Protein AF-A0A7T8KDU0-F1 (afdb_monomer)

Mean predicted aligned error: 8.24 Å

pLDDT: mean 78.72, std 15.75, range [41.41, 93.12]

Sequence (60 aa):
MSKQEAKRNRVRDLLDAQVPQKDIAKIVGISERTVRRIQHARQSGLGTKRSPGSGGHNKK

Radius of gyration: 12.57 Å; Cα contacts (8 Å, |Δi|>4): 34; chains: 1; bounding box: 37×22×27 Å

Secondary structure (DSSP, 8-state):
--HHHHHHHHHHHHHHTT--HHHHHHHHT--HHHHHHHHHHHHTT--SPPPTT-------

Organism: Caligus rogercresseyi (NCBI:txid217165)

Solvent-accessible surface area (backbone atoms only — not comparable to full-atom values): 3812 Å² total; per-residue (Å²): 134,55,78,67,55,54,53,52,51,54,53,49,56,40,54,74,70,66,51,56,55,70,55,51,17,61,76,72,71,50,56,48,70,56,51,52,51,53,53,48,28,59,75,69,68,46,64,87,67,74,60,93,76,73,70,88,78,82,84,132

Structure (mmCIF, N/CA/C/O backbone):
data_AF-A0A7T8KDU0-F1
#
_entry.id   AF-A0A7T8KDU0-F1
#
loop_
_atom_site.group_PDB
_atom_site.id
_atom_site.type_symbol
_atom_site.label_atom_id
_atom_site.label_alt_id
_atom_site.label_comp_id
_atom_site.label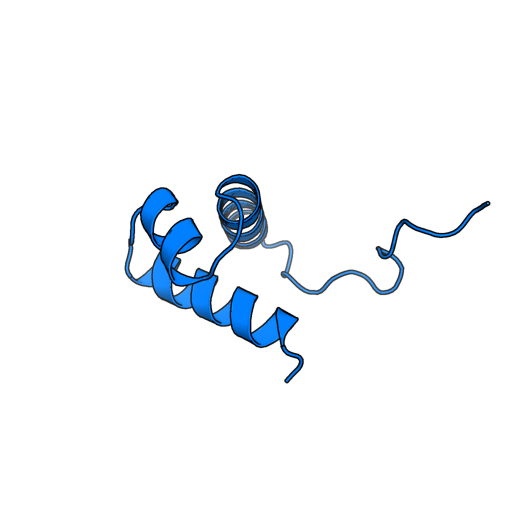_asym_id
_atom_site.label_entity_id
_atom_site.label_seq_id
_atom_site.pdbx_PDB_ins_code
_atom_site.Cartn_x
_atom_site.Cartn_y
_atom_site.Cartn_z
_atom_site.occupancy
_atom_site.B_iso_or_equiv
_atom_site.auth_seq_id
_atom_site.auth_comp_id
_atom_site.auth_asym_id
_atom_site.auth_atom_id
_atom_site.pdbx_PDB_model_num
ATOM 1 N N . MET A 1 1 ? 9.291 -16.698 2.768 1.00 58.72 1 MET A N 1
ATOM 2 C CA . MET A 1 1 ? 8.852 -15.284 2.687 1.00 58.72 1 MET A CA 1
ATOM 3 C C . MET A 1 1 ? 9.078 -14.608 4.026 1.00 58.72 1 MET A C 1
ATOM 5 O O . MET A 1 1 ? 8.702 -15.170 5.048 1.00 58.72 1 MET A O 1
ATOM 9 N N . SER A 1 2 ? 9.685 -13.423 4.041 1.00 80.06 2 SER A N 1
A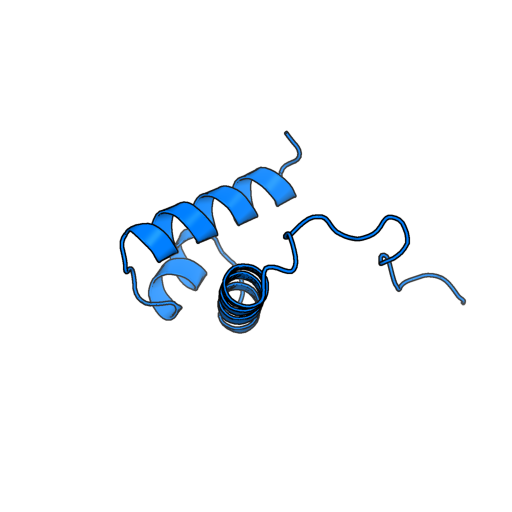TOM 10 C CA . SER A 1 2 ? 9.827 -12.637 5.272 1.00 80.06 2 SER A CA 1
ATOM 11 C C . SER A 1 2 ? 8.483 -12.025 5.704 1.00 80.06 2 SER A C 1
ATOM 13 O O . SER A 1 2 ? 7.626 -11.714 4.872 1.00 80.06 2 SER A O 1
ATOM 15 N N . LYS A 1 3 ? 8.298 -11.776 7.011 1.00 77.75 3 LYS A N 1
ATOM 16 C CA . LYS A 1 3 ? 7.087 -11.116 7.552 1.00 77.75 3 LYS A CA 1
ATOM 17 C C . LYS A 1 3 ? 6.804 -9.752 6.893 1.00 77.75 3 LYS A C 1
ATOM 19 O O . LYS A 1 3 ? 5.653 -9.334 6.796 1.00 77.75 3 LYS A O 1
ATOM 24 N N . GLN A 1 4 ? 7.843 -9.051 6.430 1.00 79.19 4 GLN A N 1
ATOM 25 C CA . GLN A 1 4 ? 7.707 -7.760 5.746 1.00 79.19 4 GLN A CA 1
ATOM 26 C C . GLN A 1 4 ? 7.244 -7.905 4.292 1.00 79.19 4 GLN A C 1
ATOM 28 O O . GLN A 1 4 ? 6.458 -7.082 3.825 1.00 79.19 4 GLN A O 1
ATOM 33 N N . GLU A 1 5 ? 7.700 -8.938 3.583 1.00 80.25 5 GLU A N 1
ATOM 34 C CA . GLU A 1 5 ? 7.235 -9.233 2.223 1.00 80.25 5 GLU A CA 1
ATOM 35 C C . GLU A 1 5 ? 5.757 -9.615 2.217 1.00 80.25 5 GLU A C 1
ATOM 37 O O . GLU A 1 5 ? 5.005 -9.084 1.405 1.00 80.25 5 GLU A O 1
ATOM 42 N N . ALA A 1 6 ? 5.318 -10.427 3.184 1.00 85.56 6 ALA A N 1
ATOM 43 C CA . ALA A 1 6 ? 3.911 -10.798 3.328 1.00 85.56 6 ALA A CA 1
ATOM 44 C C . ALA A 1 6 ? 3.000 -9.569 3.512 1.00 85.56 6 ALA A C 1
ATOM 46 O O . ALA A 1 6 ? 1.975 -9.449 2.845 1.00 85.56 6 ALA A O 1
ATOM 47 N N . LYS A 1 7 ? 3.406 -8.601 4.351 1.00 85.50 7 LYS A N 1
ATOM 48 C CA . LYS A 1 7 ? 2.664 -7.340 4.529 1.00 85.50 7 LYS A CA 1
ATOM 49 C C . LYS A 1 7 ? 2.586 -6.524 3.239 1.00 85.50 7 LYS A C 1
ATOM 51 O O . LYS A 1 7 ? 1.536 -5.974 2.934 1.00 85.50 7 LYS A O 1
ATOM 56 N N . ARG A 1 8 ? 3.677 -6.440 2.470 1.00 85.19 8 ARG A N 1
ATOM 57 C CA . ARG A 1 8 ? 3.683 -5.701 1.196 1.00 85.19 8 ARG A CA 1
ATOM 58 C C . ARG A 1 8 ? 2.809 -6.361 0.144 1.00 85.19 8 ARG A C 1
ATOM 60 O O . ARG A 1 8 ? 2.116 -5.641 -0.563 1.00 85.19 8 ARG A O 1
ATOM 67 N N . ASN A 1 9 ? 2.841 -7.687 0.053 1.00 87.56 9 ASN A N 1
ATOM 68 C CA . ASN A 1 9 ? 1.987 -8.426 -0.871 1.00 87.56 9 ASN A CA 1
ATOM 69 C C . ASN A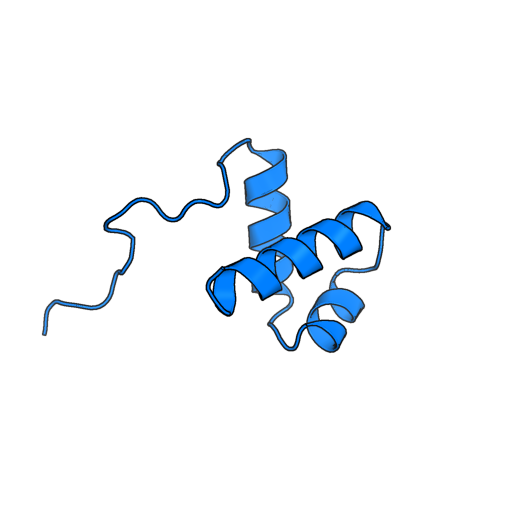 1 9 ? 0.515 -8.181 -0.530 1.00 87.56 9 ASN A C 1
ATOM 71 O O . ASN A 1 9 ? -0.217 -7.698 -1.381 1.00 87.56 9 ASN A O 1
ATOM 75 N N . ARG A 1 10 ? 0.142 -8.297 0.751 1.00 90.19 10 ARG A N 1
ATOM 76 C CA . ARG A 1 10 ? -1.228 -8.018 1.203 1.00 90.19 10 ARG A CA 1
ATOM 77 C C . ARG A 1 10 ? -1.690 -6.586 0.912 1.00 90.19 10 ARG A C 1
ATOM 79 O O . ARG A 1 10 ? -2.840 -6.375 0.559 1.00 90.19 10 ARG A O 1
ATOM 86 N N . VAL A 1 11 ? -0.803 -5.591 1.028 1.00 89.94 11 VAL A N 1
ATOM 87 C CA . VAL A 1 11 ? -1.114 -4.208 0.617 1.00 89.94 11 VAL A CA 1
ATOM 88 C C . VAL A 1 11 ? -1.364 -4.113 -0.888 1.00 89.94 11 VAL A C 1
ATOM 90 O O . VAL A 1 11 ? -2.251 -3.368 -1.289 1.00 89.94 11 VAL A O 1
ATOM 93 N N . ARG A 1 12 ? -0.608 -4.836 -1.726 1.00 87.81 12 ARG A N 1
ATOM 94 C CA . ARG A 1 12 ? -0.843 -4.835 -3.179 1.00 87.81 12 ARG A CA 1
ATOM 95 C C . ARG A 1 12 ? -2.185 -5.456 -3.525 1.00 87.81 12 ARG A C 1
ATOM 97 O O . ARG A 1 12 ? -2.934 -4.807 -4.239 1.00 87.81 12 ARG A O 1
ATOM 104 N N . ASP A 1 13 ? -2.499 -6.611 -2.945 1.00 91.56 13 ASP A N 1
ATOM 105 C CA . ASP A 1 13 ? -3.766 -7.308 -3.186 1.00 91.56 13 ASP A CA 1
ATOM 106 C C . ASP A 1 13 ? -4.965 -6.407 -2.841 1.00 91.56 13 ASP A C 1
ATOM 108 O O . ASP A 1 13 ? -5.934 -6.316 -3.589 1.00 91.56 13 ASP A O 1
ATOM 112 N N . LEU A 1 14 ? -4.875 -5.662 -1.732 1.00 92.88 14 LEU A N 1
ATOM 113 C CA . LEU A 1 14 ? -5.921 -4.719 -1.326 1.00 92.88 14 LEU A CA 1
ATOM 114 C C . LEU A 1 14 ? -5.990 -3.469 -2.222 1.00 92.88 14 LEU A C 1
ATOM 116 O O . LEU A 1 14 ? -7.076 -2.940 -2.448 1.00 92.88 14 LEU A O 1
ATOM 120 N N . LEU A 1 15 ? -4.852 -2.994 -2.741 1.00 88.75 15 LEU A N 1
ATOM 121 C CA . LEU A 1 15 ? -4.826 -1.916 -3.737 1.00 88.75 15 LEU A CA 1
ATOM 122 C C . LEU A 1 15 ? -5.426 -2.376 -5.075 1.00 88.75 15 LEU A C 1
ATOM 124 O O . LEU A 1 15 ? -6.096 -1.585 -5.731 1.00 88.75 15 LEU A O 1
ATOM 128 N N . ASP A 1 16 ? -5.206 -3.634 -5.468 1.00 89.56 16 ASP A N 1
ATOM 129 C CA . ASP A 1 16 ? -5.818 -4.255 -6.651 1.00 89.56 16 ASP A CA 1
ATOM 130 C C . ASP A 1 16 ? -7.331 -4.399 -6.508 1.00 89.56 16 ASP A C 1
ATOM 132 O O . ASP A 1 16 ? -8.074 -4.111 -7.443 1.00 89.56 16 ASP A O 1
ATOM 136 N N . ALA A 1 17 ? -7.795 -4.731 -5.304 1.00 92.38 17 ALA A N 1
ATOM 137 C CA . ALA A 1 17 ? -9.210 -4.739 -4.946 1.00 92.38 17 ALA A CA 1
ATOM 138 C C . ALA A 1 17 ? -9.828 -3.330 -4.787 1.00 92.38 17 ALA A C 1
ATOM 140 O O . ALA A 1 17 ? -10.970 -3.217 -4.349 1.00 92.38 17 ALA A O 1
ATOM 141 N N . GLN A 1 18 ? -9.093 -2.258 -5.116 1.00 90.56 18 GLN A N 1
ATOM 142 C CA . GLN A 1 18 ? -9.531 -0.856 -5.024 1.00 90.56 18 GLN A CA 1
ATOM 143 C C . GLN A 1 18 ? -9.992 -0.427 -3.618 1.00 90.56 18 GLN A C 1
ATOM 145 O O . GLN A 1 18 ? -10.796 0.493 -3.463 1.00 90.56 18 GLN A O 1
ATOM 150 N N . VAL A 1 19 ? -9.455 -1.058 -2.569 1.00 91.25 19 VAL A N 1
ATOM 151 C CA . VAL A 1 19 ? -9.776 -0.707 -1.180 1.00 91.25 19 VAL A CA 1
ATOM 152 C C . VAL A 1 19 ? -9.186 0.672 -0.838 1.00 91.25 19 VAL A C 1
ATOM 154 O O . VAL A 1 19 ? -8.03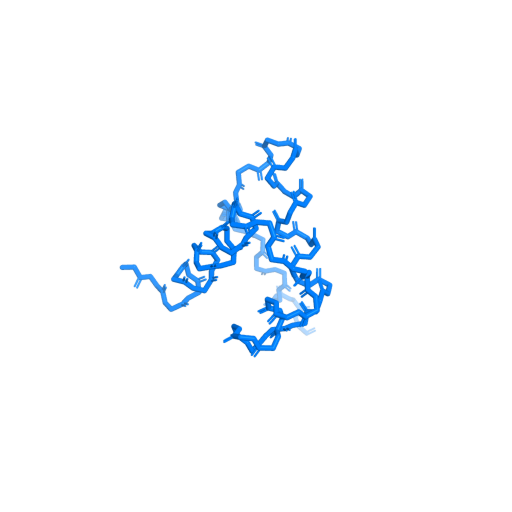3 0.956 -1.192 1.00 91.25 19 VAL A O 1
ATOM 157 N N . PRO A 1 20 ? -9.912 1.546 -0.114 1.00 91.44 20 PRO A N 1
ATOM 158 C CA . PRO A 1 20 ? -9.384 2.839 0.309 1.00 91.44 20 PRO A CA 1
ATOM 159 C C . PRO A 1 20 ? -8.107 2.704 1.147 1.00 91.44 20 PRO A C 1
ATOM 161 O O . PRO A 1 20 ? -8.021 1.889 2.064 1.00 91.44 20 PRO A O 1
ATOM 164 N N . GLN A 1 21 ? -7.115 3.566 0.900 1.00 89.62 21 GLN A N 1
ATOM 165 C CA . GLN A 1 21 ? -5.805 3.501 1.574 1.00 89.62 21 GLN A CA 1
ATOM 166 C C . GLN A 1 21 ? -5.903 3.545 3.106 1.00 89.62 21 GLN A C 1
ATOM 168 O O . GLN A 1 21 ? -5.109 2.898 3.793 1.00 89.62 21 GLN A O 1
ATOM 173 N N . LYS A 1 22 ? -6.890 4.285 3.629 1.00 90.56 22 LYS A N 1
ATOM 174 C CA . LYS A 1 22 ? -7.184 4.388 5.065 1.00 90.56 22 LYS A CA 1
ATOM 175 C C . LYS A 1 22 ? -7.559 3.039 5.671 1.00 90.56 22 LYS A C 1
ATOM 177 O O . LYS A 1 22 ? -7.114 2.706 6.768 1.00 90.56 22 LYS A O 1
ATOM 182 N N . ASP A 1 23 ? -8.327 2.241 4.941 1.00 93.12 23 ASP A N 1
ATOM 183 C CA . ASP A 1 23 ? -8.779 0.932 5.402 1.00 93.12 23 ASP A CA 1
ATOM 184 C C . ASP A 1 23 ? -7.666 -0.105 5.258 1.00 93.12 23 ASP A C 1
ATOM 186 O O . ASP A 1 23 ? -7.436 -0.893 6.171 1.00 93.12 23 ASP A O 1
ATOM 190 N N . ILE A 1 24 ? -6.870 -0.028 4.187 1.00 92.44 24 ILE A N 1
ATOM 191 C CA . ILE A 1 24 ? -5.666 -0.858 4.017 1.00 92.44 24 ILE A CA 1
ATOM 192 C C . ILE A 1 24 ? -4.690 -0.660 5.184 1.00 92.44 24 ILE A C 1
ATOM 194 O O . ILE A 1 24 ? -4.162 -1.632 5.732 1.00 92.44 24 ILE A O 1
ATOM 198 N N . ALA A 1 25 ? -4.455 0.594 5.577 1.00 92.56 25 ALA A N 1
ATOM 199 C CA . ALA A 1 25 ? -3.590 0.944 6.698 1.00 92.56 25 ALA A CA 1
ATOM 200 C C . ALA A 1 25 ? -4.054 0.276 8.004 1.00 92.56 25 ALA A C 1
ATOM 202 O O . ALA A 1 25 ? -3.238 -0.324 8.710 1.00 92.56 25 ALA A O 1
ATOM 203 N N . LYS A 1 26 ? -5.367 0.297 8.273 1.00 92.94 26 LYS A N 1
ATOM 204 C CA . LYS A 1 26 ? -5.981 -0.366 9.433 1.00 92.94 26 LYS A CA 1
ATOM 205 C C . LYS A 1 26 ? -5.883 -1.893 9.356 1.00 92.94 26 LYS A C 1
ATOM 207 O O . LYS A 1 26 ? -5.440 -2.509 10.318 1.00 92.94 26 LYS A O 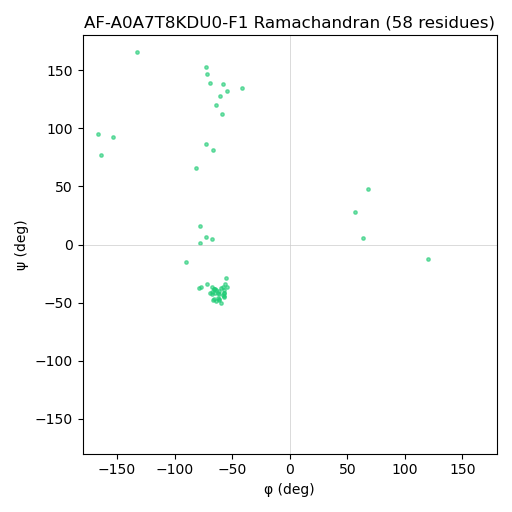1
ATOM 212 N N . ILE A 1 27 ? -6.223 -2.497 8.213 1.00 91.31 27 ILE A N 1
ATOM 213 C CA . ILE A 1 27 ? -6.216 -3.959 8.007 1.00 91.31 27 ILE A CA 1
ATOM 214 C C . ILE A 1 27 ? -4.811 -4.547 8.187 1.00 91.31 27 ILE A C 1
ATOM 216 O O . ILE A 1 27 ? -4.641 -5.610 8.781 1.00 91.31 27 ILE A O 1
ATOM 220 N N . VAL A 1 28 ? -3.789 -3.876 7.651 1.00 89.62 28 VAL A N 1
ATOM 221 C CA . VAL A 1 28 ? -2.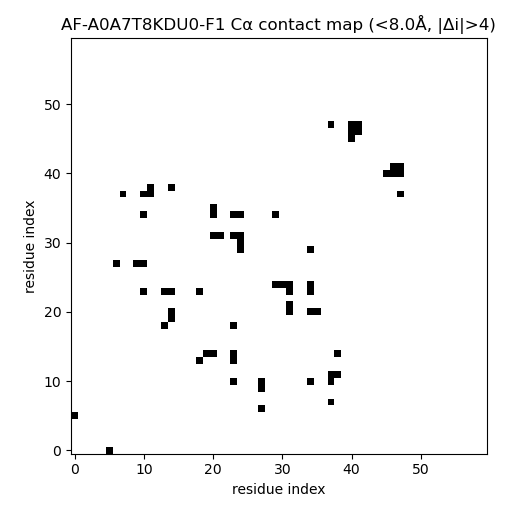403 -4.375 7.665 1.00 89.62 28 VAL A CA 1
ATOM 222 C C . VAL A 1 28 ? -1.637 -3.911 8.916 1.00 89.62 28 VAL A C 1
ATOM 224 O O . VAL A 1 28 ? -0.577 -4.462 9.236 1.00 89.62 28 VAL A O 1
ATOM 227 N N . GLY A 1 29 ? -2.158 -2.915 9.638 1.00 91.19 29 GLY A N 1
ATOM 228 C CA . GLY A 1 29 ? -1.509 -2.321 10.807 1.00 91.19 29 GLY A CA 1
ATOM 229 C C . GLY A 1 29 ? -0.247 -1.541 10.434 1.00 91.19 29 GLY A C 1
ATOM 230 O O . GLY A 1 29 ? 0.821 -1.759 11.009 1.00 91.19 29 GLY A O 1
ATOM 231 N N . ILE A 1 30 ? -0.339 -0.683 9.415 1.00 88.88 30 ILE A N 1
ATOM 232 C CA . ILE A 1 30 ? 0.747 0.194 8.946 1.00 88.88 30 ILE A CA 1
ATOM 233 C C . ILE A 1 30 ? 0.229 1.617 8.741 1.00 88.88 30 ILE A C 1
ATOM 235 O O . ILE A 1 30 ? -0.971 1.842 8.663 1.00 88.88 30 ILE A O 1
ATOM 239 N N . SER A 1 31 ? 1.125 2.594 8.607 1.00 91.44 31 SER A N 1
ATOM 240 C CA . SER A 1 31 ? 0.716 3.971 8.321 1.00 91.44 31 SER A CA 1
ATOM 241 C C . SER A 1 31 ? 0.205 4.146 6.887 1.00 91.44 31 SER A C 1
ATOM 243 O O . SER A 1 31 ? 0.747 3.557 5.948 1.00 91.44 31 SER A O 1
ATOM 245 N N . GLU A 1 32 ? -0.763 5.046 6.690 1.00 90.31 32 GLU A N 1
ATOM 246 C CA . GLU A 1 32 ? -1.259 5.440 5.358 1.00 90.31 32 GLU A CA 1
ATOM 247 C C . GLU A 1 32 ? -0.126 5.921 4.441 1.00 90.31 32 GLU A C 1
ATOM 249 O O . GLU A 1 32 ? -0.069 5.577 3.262 1.00 90.31 32 GLU A O 1
ATOM 254 N N . ARG A 1 33 ? 0.866 6.629 4.999 1.00 91.38 33 ARG A N 1
ATOM 255 C CA . ARG A 1 33 ? 2.076 7.035 4.267 1.00 91.38 33 ARG A CA 1
ATOM 256 C C . ARG A 1 33 ? 2.832 5.837 3.683 1.00 91.38 33 ARG A C 1
ATOM 258 O O . ARG A 1 33 ? 3.386 5.932 2.589 1.00 91.38 33 ARG A O 1
ATOM 265 N N . THR A 1 34 ? 2.861 4.711 4.397 1.00 88.88 34 THR A N 1
ATOM 266 C CA . THR A 1 34 ? 3.487 3.471 3.917 1.00 88.88 34 THR A CA 1
ATOM 267 C C . THR A 1 34 ? 2.696 2.871 2.759 1.00 88.88 34 THR A C 1
ATOM 269 O O . THR A 1 34 ? 3.310 2.470 1.771 1.00 88.88 34 THR A O 1
ATOM 272 N N . VAL A 1 35 ? 1.362 2.869 2.844 1.00 90.50 35 VAL A N 1
ATOM 273 C CA . VAL A 1 35 ? 0.470 2.433 1.755 1.00 90.50 35 VAL A CA 1
ATOM 274 C C . VAL A 1 35 ? 0.693 3.292 0.507 1.00 90.50 35 VAL A C 1
ATOM 276 O O . VAL A 1 35 ? 1.004 2.750 -0.554 1.00 90.50 35 VAL A O 1
ATOM 279 N N . ARG A 1 36 ? 0.673 4.626 0.645 1.00 90.56 36 ARG A N 1
ATOM 280 C CA . ARG A 1 36 ? 0.932 5.573 -0.453 1.00 90.56 36 ARG A CA 1
ATOM 281 C C . ARG A 1 36 ? 2.295 5.349 -1.107 1.00 90.56 36 ARG A C 1
ATOM 283 O O . ARG A 1 36 ? 2.407 5.372 -2.329 1.00 90.56 36 ARG A O 1
ATOM 290 N N . ARG A 1 37 ? 3.343 5.093 -0.315 1.00 88.69 37 ARG A N 1
ATOM 291 C CA . ARG A 1 37 ? 4.684 4.802 -0.849 1.00 88.69 37 ARG A CA 1
ATOM 292 C C . ARG A 1 37 ? 4.716 3.496 -1.647 1.00 88.69 37 ARG A C 1
ATOM 294 O O . ARG A 1 37 ? 5.402 3.432 -2.661 1.00 88.69 37 ARG A O 1
ATOM 301 N N . ILE A 1 38 ? 3.992 2.466 -1.204 1.00 86.62 38 ILE A N 1
ATOM 302 C CA . ILE A 1 38 ? 3.882 1.189 -1.927 1.00 86.62 38 ILE A CA 1
ATOM 303 C C . ILE A 1 38 ? 3.117 1.381 -3.241 1.00 86.62 38 ILE A C 1
ATOM 305 O O . ILE A 1 38 ? 3.561 0.878 -4.271 1.00 86.62 38 ILE A O 1
ATOM 309 N N . GLN A 1 39 ? 2.024 2.145 -3.223 1.00 87.81 39 GLN A N 1
ATOM 310 C CA . GLN A 1 39 ? 1.262 2.483 -4.425 1.00 87.81 39 GLN A CA 1
ATOM 311 C C . GLN A 1 39 ? 2.113 3.261 -5.437 1.00 87.81 39 GLN A C 1
ATOM 313 O O . GLN A 1 39 ? 2.154 2.897 -6.608 1.00 87.81 39 GLN A O 1
ATOM 318 N N . HIS A 1 40 ? 2.846 4.283 -4.985 1.00 86.88 40 HIS A N 1
ATOM 319 C CA . HIS A 1 40 ? 3.738 5.057 -5.847 1.00 86.88 40 HIS A CA 1
ATOM 320 C C . HIS A 1 40 ? 4.857 4.187 -6.430 1.00 86.88 40 HIS A C 1
ATOM 322 O O . HIS A 1 40 ? 5.097 4.219 -7.629 1.00 86.88 40 HIS A O 1
ATOM 328 N N . ALA A 1 41 ? 5.518 3.361 -5.610 1.00 83.88 41 ALA A N 1
ATOM 329 C CA . ALA A 1 41 ? 6.557 2.444 -6.089 1.00 83.88 41 ALA A CA 1
ATOM 330 C C . ALA A 1 41 ? 6.025 1.501 -7.182 1.00 83.88 41 ALA A C 1
ATOM 332 O O . ALA A 1 41 ? 6.700 1.262 -8.180 1.00 83.88 41 ALA A O 1
ATOM 333 N N . ARG A 1 42 ? 4.784 1.024 -7.026 1.00 80.00 42 ARG A N 1
ATOM 334 C CA . ARG A 1 42 ? 4.095 0.219 -8.035 1.00 80.00 42 ARG A CA 1
ATOM 335 C C . ARG A 1 42 ? 3.842 0.999 -9.331 1.00 80.00 42 ARG A C 1
ATOM 337 O O . ARG A 1 42 ? 4.141 0.475 -10.397 1.00 80.00 42 ARG A O 1
ATOM 344 N N . GLN A 1 43 ? 3.309 2.219 -9.248 1.00 81.81 43 GLN A N 1
ATOM 345 C CA . GLN A 1 43 ? 3.011 3.055 -10.421 1.00 81.81 43 GLN A CA 1
ATOM 346 C C . GLN A 1 43 ? 4.273 3.481 -11.179 1.00 81.81 43 GLN A C 1
ATOM 348 O O . GLN A 1 43 ? 4.278 3.496 -12.403 1.00 81.81 43 GLN A O 1
ATOM 353 N N . SER A 1 44 ? 5.358 3.785 -10.468 1.00 78.75 44 SER A N 1
ATOM 354 C CA . SER A 1 44 ? 6.625 4.207 -11.073 1.00 78.75 44 SER A CA 1
ATOM 355 C C . SER A 1 44 ? 7.452 3.055 -11.658 1.00 78.75 44 SER A C 1
ATOM 357 O O . SER A 1 44 ? 8.583 3.289 -12.072 1.00 78.75 44 SER A O 1
ATOM 359 N N . GLY A 1 45 ? 6.974 1.804 -11.611 1.00 69.75 45 GLY A N 1
ATOM 360 C CA . GLY A 1 45 ? 7.758 0.629 -12.024 1.00 69.75 45 GLY A CA 1
ATOM 361 C C . GLY A 1 45 ? 9.009 0.373 -11.167 1.00 69.75 45 GLY A C 1
ATOM 362 O O . GLY A 1 45 ? 9.782 -0.543 -11.445 1.00 69.75 45 GLY A O 1
ATOM 363 N N . LEU A 1 46 ? 9.200 1.150 -10.094 1.00 65.12 46 LEU A N 1
ATOM 364 C CA . LEU A 1 46 ? 10.250 0.981 -9.098 1.00 65.12 46 LEU A CA 1
ATOM 365 C C . LEU A 1 46 ? 9.879 -0.240 -8.261 1.00 65.12 46 LEU A C 1
ATOM 367 O O . LEU A 1 46 ? 9.195 -0.139 -7.240 1.00 65.12 46 LEU A O 1
ATOM 371 N N . GLY A 1 47 ? 10.283 -1.418 -8.739 1.00 59.81 47 GLY A N 1
ATOM 372 C CA . GLY A 1 47 ? 10.039 -2.687 -8.068 1.00 59.81 47 GLY A CA 1
ATOM 373 C C . GLY A 1 47 ? 10.258 -2.561 -6.560 1.00 59.81 47 GLY A C 1
ATOM 374 O O . GLY A 1 47 ? 11.237 -1.999 -6.086 1.00 59.81 47 GLY A O 1
ATOM 375 N N . THR A 1 48 ? 9.340 -3.097 -5.763 1.00 58.62 48 THR A N 1
ATOM 376 C CA . THR A 1 48 ? 9.352 -2.952 -4.294 1.00 58.62 48 THR A CA 1
ATOM 377 C C . THR A 1 48 ? 10.516 -3.665 -3.589 1.00 58.62 48 THR A C 1
ATOM 379 O O . THR A 1 48 ? 10.512 -3.795 -2.356 1.00 58.62 48 THR A O 1
ATOM 382 N N . LYS A 1 49 ? 11.444 -4.248 -4.357 1.00 57.28 49 LYS A N 1
ATOM 383 C CA . LYS A 1 49 ? 12.674 -4.819 -3.824 1.00 57.28 49 LYS A CA 1
ATOM 384 C C . LYS A 1 49 ? 13.451 -3.656 -3.221 1.00 57.28 49 LYS A C 1
ATOM 386 O O . LYS A 1 49 ? 13.751 -2.681 -3.899 1.00 57.28 49 LYS A O 1
ATOM 391 N N . ARG A 1 50 ? 13.733 -3.733 -1.920 1.00 57.50 50 ARG A N 1
ATOM 392 C CA . ARG A 1 50 ? 14.705 -2.807 -1.333 1.00 57.50 50 ARG A CA 1
ATOM 393 C C . ARG A 1 50 ? 16.016 -3.076 -2.059 1.00 57.50 50 ARG A C 1
ATOM 395 O O . ARG A 1 50 ? 16.420 -4.236 -2.115 1.00 57.50 50 ARG A O 1
ATOM 402 N N . SER A 1 51 ? 16.661 -2.045 -2.592 1.00 54.06 51 SER A N 1
ATOM 403 C CA . SER A 1 51 ? 18.044 -2.189 -3.032 1.00 54.06 51 SER A CA 1
ATOM 404 C C . SER A 1 51 ? 18.859 -2.717 -1.844 1.00 54.06 51 SER A C 1
ATOM 406 O O . SER A 1 51 ? 18.682 -2.203 -0.727 1.00 54.06 51 SER A O 1
ATOM 408 N N . PRO A 1 52 ? 19.699 -3.751 -2.027 1.00 43.50 52 PRO A N 1
ATOM 409 C CA . PRO A 1 52 ? 20.606 -4.192 -0.976 1.00 43.50 52 PRO A CA 1
ATOM 410 C C . PRO A 1 52 ? 21.491 -2.989 -0.619 1.00 43.50 52 PRO A C 1
ATOM 412 O O . PRO A 1 52 ? 22.206 -2.473 -1.468 1.00 43.50 52 PRO A O 1
ATOM 415 N N . GLY A 1 53 ? 21.330 -2.450 0.593 1.00 53.72 53 GLY A N 1
ATOM 416 C CA . GLY A 1 53 ? 21.977 -1.200 1.025 1.00 53.72 53 GLY A CA 1
ATOM 417 C C . GLY A 1 53 ? 21.027 -0.067 1.433 1.00 53.72 53 GLY A C 1
ATOM 418 O O . GLY A 1 53 ? 21.450 0.861 2.109 1.00 53.72 53 GLY A O 1
ATOM 419 N N . SER A 1 54 ? 19.717 -0.151 1.158 1.00 51.00 54 SER A N 1
ATOM 420 C CA . SER A 1 54 ? 18.739 0.872 1.595 1.00 51.00 54 SER A CA 1
ATOM 421 C C . SER A 1 54 ? 18.344 0.760 3.090 1.00 51.00 54 SER A C 1
ATOM 423 O O . SER A 1 54 ? 17.304 1.279 3.531 1.00 51.00 54 SER A O 1
ATOM 425 N N . GLY A 1 55 ? 19.131 0.021 3.875 1.00 51.03 55 GLY A N 1
ATOM 426 C CA . GLY A 1 55 ? 19.095 0.009 5.333 1.00 51.03 55 GLY A CA 1
ATOM 427 C C . GLY A 1 55 ? 19.886 1.197 5.861 1.00 51.03 55 GLY A C 1
ATOM 428 O O . GLY A 1 55 ? 20.939 1.014 6.457 1.00 51.03 55 GLY A O 1
ATOM 429 N N . GLY A 1 56 ? 19.409 2.414 5.593 1.00 52.94 56 GLY A N 1
ATOM 430 C CA . GLY A 1 56 ? 19.952 3.624 6.200 1.00 52.94 56 GLY A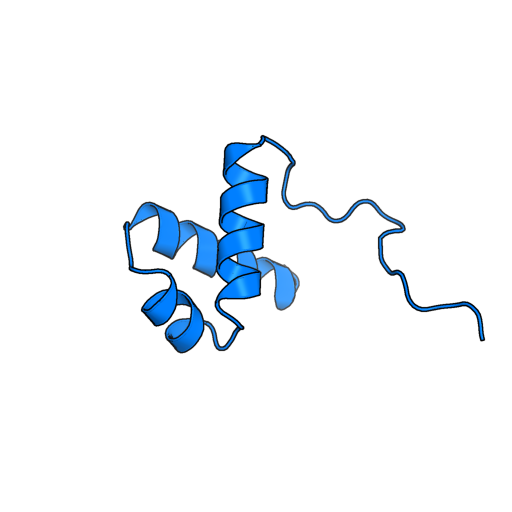 CA 1
ATOM 431 C C . GLY A 1 56 ? 19.656 3.626 7.694 1.00 52.94 56 GLY A C 1
ATOM 432 O O . GLY A 1 56 ? 18.657 4.195 8.100 1.00 52.94 56 GLY A O 1
ATOM 433 N N . HIS A 1 57 ? 20.477 2.913 8.459 1.00 54.16 57 HIS A N 1
ATOM 434 C CA . HIS A 1 57 ? 20.759 3.091 9.882 1.00 54.16 57 HIS A CA 1
ATOM 435 C C . HIS A 1 57 ? 22.041 2.312 10.178 1.00 54.16 57 HIS A C 1
ATOM 437 O O . HIS A 1 57 ? 21.994 1.193 10.677 1.00 54.16 57 HIS A O 1
ATOM 443 N N . ASN A 1 58 ? 23.185 2.879 9.796 1.00 59.34 58 ASN A N 1
ATOM 444 C CA . ASN A 1 58 ? 24.397 2.722 10.592 1.00 59.34 58 ASN A CA 1
ATOM 445 C C . ASN A 1 58 ? 25.461 3.715 10.131 1.00 59.34 58 ASN A C 1
ATOM 447 O O . ASN A 1 58 ? 26.196 3.414 9.198 1.00 59.34 58 ASN A O 1
ATOM 451 N N . LYS A 1 59 ? 25.553 4.869 10.800 1.00 48.12 59 LYS A N 1
ATOM 452 C CA . LY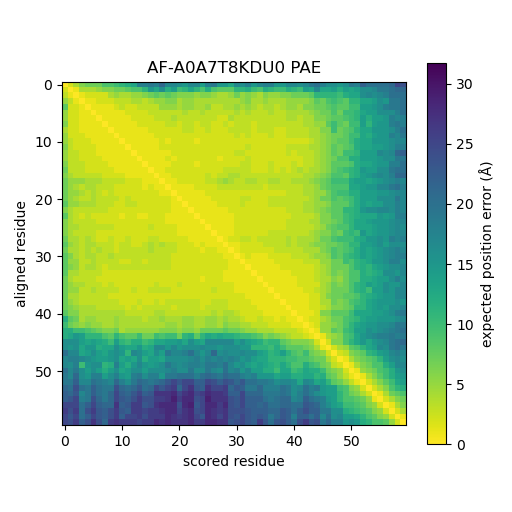S A 1 59 ? 26.833 5.468 11.205 1.00 48.12 59 LYS A CA 1
ATOM 453 C C . LYS A 1 59 ? 26.593 6.338 12.445 1.00 48.12 59 LYS A C 1
ATOM 455 O O . LYS A 1 59 ? 26.297 7.510 12.287 1.00 48.12 59 LYS A O 1
ATOM 460 N N . LYS A 1 60 ? 26.788 5.687 13.600 1.00 41.41 60 LYS A N 1
ATOM 461 C CA . LYS A 1 60 ? 27.091 6.214 14.943 1.00 41.41 60 LYS A CA 1
ATOM 462 C C . LYS A 1 60 ? 26.057 7.101 15.632 1.00 41.41 60 LYS A C 1
ATOM 464 O O . LYS A 1 60 ? 25.643 8.120 15.052 1.00 41.41 60 LYS A O 1
#

Nearest PDB structures (foldseek):
  2r0q-assembly1_F  TM=9.010E-01  e=1.167E-01  Staphylococcus aureus
  7bhy-assembly1_A  TM=5.657E-01  e=2.285E-01  Bacillus subtilis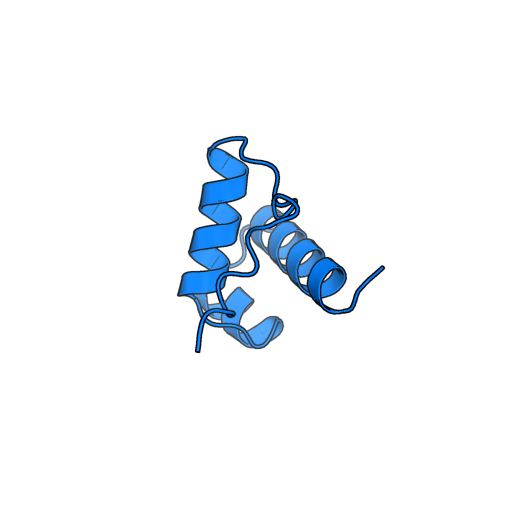 subsp. subtilis str. 168
  4hri-assembly1_B  TM=6.785E-01  e=2.403E+00  Nostoc sp. PCC 7120 = FACHB-418
  4yrv-assembly1_B  TM=6.449E-01  e=2.247E+00  Nostoc sp. PCC 7120 = FACHB-418
  2w29-assembly1_B  TM=5.529E-01  e=2.101E+00  Mycobacterium tuberculosis H37Rv

Foldseek 3Di:
DDPVVVLLVQLVVCVVVVHDLVVNCVVSVHDSVVSVVSVVCVVVVVPPDDDVPVPPDDDD